Protein AF-A0A7I7M4F3-F1 (afdb_monomer_lite)

Secondary structure (DSSP, 8-state):
-PPPPHHHHHHHHHHHHHHHHHHHHHHHHHHHHHHTTSPPEESSSTTSHHHHHHHHHHHHHHHHHHHHHHHHHHHHHTTSS--SS----HHHHHHHHHHHHHHHHHHHHHHHHHTT--EE-HHHHHHHHHHHHHHHHHHHHHHHHHTT--

Sequence (150 aa):
MVARSPAMSGYIRNQATSAGLVNLVVNPAIDWLTSRHKPPQPVWGLDGLVVNFVITSLVLSTLVGAFAAWGLRREARAGRLSVPEAPQRGWLAGLALGTGAATVTVAAMWLLHSIGVTTLSLLSLMLFKAVYSGVLGFLVAHSVIARWVS

Structure (mmCIF, N/CA/C/O backbone):
data_AF-A0A7I7M4F3-F1
#
_entry.id   AF-A0A7I7M4F3-F1
#
loop_
_atom_site.group_PDB
_atom_site.id
_atom_site.type_symbol
_atom_site.label_atom_id
_atom_site.label_alt_id
_atom_site.label_comp_id
_atom_site.label_asym_id
_atom_site.label_entity_id
_atom_site.label_seq_id
_atom_site.pdbx_PDB_ins_code
_atom_site.Cartn_x
_atom_site.Cartn_y
_atom_site.Cartn_z
_atom_site.occupancy
_atom_site.B_iso_or_equiv
_atom_site.auth_seq_id
_atom_site.auth_comp_id
_atom_site.auth_asym_id
_atom_site.auth_atom_id
_atom_site.pdbx_PDB_model_num
ATOM 1 N N . MET A 1 1 ? -22.857 -14.316 13.471 1.00 49.09 1 MET A N 1
ATOM 2 C CA . MET A 1 1 ? -22.155 -13.060 13.130 1.00 49.09 1 MET A CA 1
ATOM 3 C C . MET A 1 1 ? -22.980 -11.912 13.675 1.00 49.09 1 MET A C 1
ATOM 5 O O . MET A 1 1 ? -24.119 -11.761 13.255 1.00 49.09 1 MET A O 1
ATOM 9 N N . VAL A 1 2 ? -22.464 -11.164 14.650 1.00 55.53 2 VAL A N 1
ATOM 10 C CA . VAL A 1 2 ? -23.136 -9.943 15.121 1.00 55.53 2 VAL A CA 1
ATOM 11 C C . VAL A 1 2 ? -22.969 -8.886 14.030 1.00 55.53 2 VAL A C 1
ATOM 13 O O . VAL A 1 2 ? -21.860 -8.670 13.544 1.00 55.53 2 VAL A O 1
ATOM 16 N N . ALA A 1 3 ? -24.065 -8.272 13.586 1.00 66.88 3 ALA A N 1
ATOM 17 C CA . ALA A 1 3 ? -24.006 -7.240 12.559 1.00 66.88 3 ALA A CA 1
ATOM 18 C C . ALA A 1 3 ? -23.186 -6.039 13.063 1.00 66.88 3 ALA A C 1
ATOM 20 O O . ALA A 1 3 ? -23.402 -5.546 14.171 1.00 66.88 3 ALA A O 1
ATOM 21 N N . ARG A 1 4 ? -22.237 -5.562 12.248 1.00 78.62 4 ARG A N 1
ATOM 22 C CA . ARG A 1 4 ? -21.437 -4.374 12.579 1.00 78.62 4 ARG A CA 1
ATOM 23 C C . ARG A 1 4 ? -22.334 -3.143 12.670 1.00 78.62 4 ARG A C 1
ATOM 25 O O . ARG A 1 4 ? -23.222 -2.957 11.840 1.00 78.62 4 ARG A O 1
ATOM 32 N N . SER A 1 5 ? -22.047 -2.257 13.624 1.00 84.81 5 SER A N 1
ATOM 33 C CA . SER A 1 5 ? -22.767 -0.987 13.719 1.00 84.81 5 SER A CA 1
ATOM 34 C C . SER A 1 5 ? -22.523 -0.109 12.475 1.00 84.81 5 SER A C 1
ATOM 36 O O . SER A 1 5 ? -21.448 -0.183 11.858 1.00 84.81 5 SER A O 1
ATOM 38 N N . PRO A 1 6 ? -23.475 0.769 12.101 1.00 87.12 6 PRO A N 1
ATOM 39 C CA . PRO A 1 6 ? -23.289 1.715 10.999 1.00 87.12 6 PRO A CA 1
ATOM 40 C C . PRO A 1 6 ? -22.061 2.616 11.191 1.00 87.12 6 PRO A C 1
ATOM 42 O O . PRO A 1 6 ? -21.321 2.867 10.240 1.00 87.12 6 PRO A O 1
ATOM 45 N N . ALA A 1 7 ? -21.798 3.035 12.436 1.00 89.00 7 ALA A N 1
ATOM 46 C CA . ALA A 1 7 ? -20.632 3.837 12.798 1.00 89.00 7 ALA A CA 1
ATOM 47 C C . ALA A 1 7 ? -19.311 3.102 12.514 1.00 89.00 7 ALA A C 1
ATOM 49 O O . ALA A 1 7 ? -18.404 3.680 11.915 1.00 89.00 7 ALA A O 1
ATOM 50 N N . MET A 1 8 ? -19.220 1.813 12.863 1.00 92.50 8 MET A N 1
ATOM 51 C CA . MET A 1 8 ? -18.031 1.000 12.590 1.00 92.50 8 MET A CA 1
ATOM 52 C C . MET A 1 8 ? -17.804 0.814 11.086 1.00 92.50 8 MET A C 1
ATOM 54 O O . MET A 1 8 ? -16.693 0.989 10.589 1.00 92.50 8 MET A O 1
ATOM 58 N N . SER A 1 9 ? -18.866 0.506 10.339 1.00 92.75 9 SER A N 1
ATOM 59 C CA . SER A 1 9 ? -18.779 0.330 8.884 1.00 92.75 9 SER A CA 1
ATOM 60 C C . SER A 1 9 ? -18.358 1.623 8.175 1.00 92.75 9 SER A C 1
ATOM 62 O O . SER A 1 9 ? -17.515 1.595 7.275 1.00 92.75 9 SER A O 1
ATOM 64 N N . GLY A 1 10 ? -18.888 2.770 8.617 1.00 94.06 10 GLY A N 1
ATOM 65 C C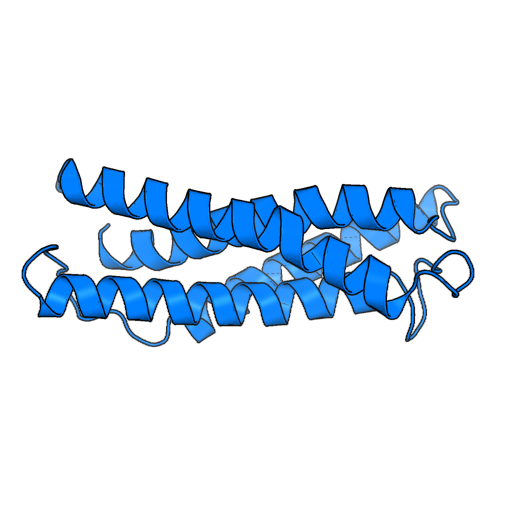A . GLY A 1 10 ? -18.473 4.090 8.141 1.00 94.06 10 GLY A CA 1
ATOM 66 C C . GLY A 1 10 ? -17.012 4.402 8.468 1.00 94.06 10 GLY A C 1
ATOM 67 O O . GLY A 1 10 ? -16.282 4.877 7.599 1.00 94.06 10 GLY A O 1
ATOM 68 N N . TYR A 1 11 ? -16.560 4.071 9.680 1.00 94.75 11 TYR A N 1
ATOM 69 C CA . TYR A 1 11 ? -15.169 4.253 10.089 1.00 94.75 11 TYR A CA 1
ATOM 70 C C . TYR A 1 11 ? -14.198 3.432 9.235 1.00 94.75 11 TYR A C 1
ATOM 72 O O . TYR A 1 11 ? -13.239 3.993 8.703 1.00 94.75 11 TYR A O 1
ATOM 80 N N . ILE A 1 12 ? -14.468 2.132 9.051 1.00 95.38 12 ILE A N 1
ATOM 81 C CA . ILE A 1 12 ? -13.643 1.244 8.216 1.00 95.38 12 ILE A CA 1
ATOM 82 C C . ILE A 1 12 ? -13.511 1.822 6.809 1.00 95.38 12 ILE A C 1
ATOM 84 O O . ILE A 1 12 ? -12.399 1.934 6.296 1.00 95.38 12 ILE A O 1
ATOM 88 N N . ARG A 1 13 ? -14.636 2.207 6.192 1.00 96.31 13 ARG A N 1
ATOM 89 C CA . ARG A 1 13 ? -14.642 2.772 4.839 1.00 96.31 13 ARG A CA 1
ATOM 90 C C . ARG A 1 13 ? -13.818 4.052 4.779 1.00 96.31 13 ARG A C 1
ATOM 92 O O . ARG A 1 13 ? -12.935 4.150 3.939 1.00 96.31 13 ARG A O 1
ATOM 99 N N . ASN A 1 14 ? -14.050 4.996 5.687 1.00 97.06 14 ASN A N 1
ATOM 100 C CA . ASN A 1 14 ? -13.347 6.277 5.668 1.00 97.06 14 ASN A CA 1
ATOM 101 C C . ASN A 1 14 ? -11.836 6.111 5.881 1.00 97.06 14 ASN A C 1
ATOM 103 O O . ASN A 1 14 ? -11.055 6.738 5.167 1.00 97.06 14 ASN A O 1
ATOM 107 N N . GLN A 1 15 ? -11.412 5.252 6.815 1.00 97.00 15 GLN A N 1
ATOM 108 C CA . GLN A 1 15 ? -9.991 4.984 7.055 1.00 97.00 15 GLN A CA 1
ATOM 109 C C . GLN A 1 15 ? -9.339 4.269 5.872 1.00 97.00 15 GLN A C 1
ATOM 111 O O . GLN A 1 15 ? -8.270 4.682 5.428 1.00 97.00 15 GLN A O 1
ATOM 116 N N . ALA A 1 16 ? -9.991 3.241 5.324 1.00 97.56 16 ALA A N 1
ATOM 117 C CA . ALA A 1 16 ? -9.472 2.509 4.175 1.00 97.56 16 ALA A CA 1
ATOM 118 C C . ALA A 1 16 ? -9.375 3.399 2.930 1.00 97.56 16 ALA A C 1
ATOM 120 O O . ALA A 1 16 ? -8.334 3.430 2.276 1.00 97.56 16 ALA A O 1
ATOM 121 N N . THR A 1 17 ? -10.414 4.184 2.632 1.00 98.31 17 THR A N 1
ATOM 122 C CA . THR A 1 17 ? -10.406 5.138 1.516 1.00 98.31 17 THR A CA 1
ATOM 123 C C . THR A 1 17 ? -9.330 6.201 1.705 1.00 98.31 17 THR A C 1
ATOM 125 O O . THR A 1 17 ? -8.573 6.454 0.774 1.00 98.31 17 THR A O 1
ATOM 128 N N . SER A 1 18 ? -9.195 6.774 2.904 1.00 98.00 18 SER A N 1
ATOM 129 C CA . SER A 1 18 ? -8.140 7.758 3.190 1.00 98.00 18 SER A CA 1
ATOM 130 C C . SER A 1 18 ? -6.746 7.158 3.002 1.00 98.00 18 SER A C 1
ATOM 132 O O . SER A 1 18 ? -5.909 7.753 2.328 1.00 98.00 18 SER A O 1
ATOM 134 N N . ALA A 1 19 ? -6.504 5.956 3.535 1.00 98.06 19 ALA A N 1
ATOM 135 C CA . ALA A 1 19 ? -5.232 5.257 3.377 1.00 98.06 19 ALA A CA 1
ATOM 136 C C . ALA A 1 19 ? -4.914 4.970 1.903 1.00 98.06 19 ALA A C 1
ATOM 138 O O . ALA A 1 19 ? -3.773 5.163 1.477 1.00 98.06 19 ALA A O 1
ATOM 139 N N . GLY A 1 20 ? -5.912 4.553 1.122 1.00 98.25 20 GLY A N 1
ATOM 140 C CA . GLY A 1 20 ? -5.761 4.336 -0.313 1.00 98.25 20 GLY A CA 1
ATOM 141 C C . GLY A 1 20 ? -5.449 5.627 -1.068 1.00 98.25 20 GLY A C 1
ATOM 142 O O . GLY A 1 20 ? -4.459 5.684 -1.787 1.00 98.25 20 GLY A O 1
ATOM 143 N N . LEU A 1 21 ? -6.221 6.695 -0.860 1.00 98.44 21 LEU A N 1
ATOM 144 C CA . LEU A 1 21 ? -6.015 7.977 -1.547 1.00 98.44 21 LEU A CA 1
ATOM 145 C C . LEU A 1 21 ? -4.655 8.604 -1.228 1.00 98.44 21 LEU A C 1
ATOM 147 O O . LEU A 1 21 ? -3.958 9.056 -2.134 1.00 98.44 21 LEU A O 1
ATOM 151 N N . VAL A 1 22 ? -4.243 8.586 0.043 1.00 98.12 22 VAL A N 1
ATOM 152 C CA . VAL A 1 22 ? -2.918 9.081 0.441 1.00 98.12 22 VAL A CA 1
ATOM 153 C C . VAL A 1 22 ? -1.828 8.291 -0.276 1.00 98.12 22 VAL A C 1
ATOM 155 O O . VAL A 1 22 ? -0.930 8.882 -0.867 1.00 98.12 22 VAL A O 1
ATOM 158 N N . ASN A 1 23 ? -1.912 6.959 -0.287 1.00 97.94 23 ASN A N 1
ATOM 159 C CA . ASN A 1 23 ? -0.885 6.142 -0.925 1.00 97.94 23 ASN A CA 1
ATOM 160 C C . ASN A 1 23 ? -0.887 6.239 -2.449 1.00 97.94 23 ASN A C 1
ATOM 162 O O . ASN A 1 23 ? 0.193 6.144 -3.038 1.00 97.94 23 ASN A O 1
ATOM 166 N N . LEU A 1 24 ? -2.052 6.461 -3.060 1.00 98.00 24 LEU A N 1
ATOM 167 C CA . LEU A 1 24 ? -2.210 6.696 -4.492 1.00 98.00 24 LEU A CA 1
ATOM 168 C C . LEU A 1 24 ? -1.453 7.946 -4.943 1.00 98.00 24 LEU A C 1
ATOM 170 O O . LEU A 1 24 ? -0.938 7.960 -6.051 1.00 98.00 24 LEU A O 1
ATOM 174 N N . VAL A 1 25 ? -1.342 8.968 -4.090 1.00 97.88 25 VAL A N 1
ATOM 175 C CA . VAL A 1 25 ? -0.641 10.224 -4.408 1.00 97.88 25 VAL A CA 1
ATOM 176 C C . VAL A 1 25 ? 0.813 10.205 -3.937 1.00 97.88 25 VAL A C 1
ATOM 178 O O . VAL A 1 25 ? 1.721 10.568 -4.682 1.00 97.88 25 VAL A O 1
ATOM 181 N N . VAL A 1 26 ? 1.062 9.773 -2.700 1.00 97.12 26 VAL A N 1
ATOM 182 C CA . VAL A 1 26 ? 2.385 9.891 -2.071 1.00 97.12 26 VAL A CA 1
ATOM 183 C C . VAL A 1 26 ? 3.416 8.977 -2.734 1.00 97.12 26 VAL A C 1
ATOM 185 O O . VAL A 1 26 ? 4.534 9.413 -2.988 1.00 97.12 26 VAL A O 1
ATOM 188 N N . ASN A 1 27 ? 3.062 7.733 -3.070 1.00 97.06 27 ASN A N 1
ATOM 189 C CA . ASN A 1 27 ? 4.018 6.797 -3.675 1.00 97.06 27 ASN A CA 1
ATOM 190 C C . ASN A 1 27 ? 4.519 7.233 -5.062 1.00 97.06 27 ASN A C 1
ATOM 192 O O . ASN A 1 27 ? 5.735 7.248 -5.254 1.00 97.06 27 ASN A O 1
ATOM 196 N N . PRO A 1 28 ? 3.662 7.623 -6.027 1.00 96.06 28 PRO A N 1
ATOM 197 C CA . PRO A 1 28 ? 4.163 8.141 -7.298 1.00 96.06 28 PRO A CA 1
ATOM 198 C C . PRO A 1 28 ? 4.878 9.488 -7.142 1.00 96.06 28 PRO A C 1
ATOM 200 O O . PRO A 1 28 ? 5.815 9.754 -7.890 1.00 96.06 28 PRO A O 1
ATOM 203 N N . ALA A 1 29 ? 4.504 10.326 -6.166 1.00 97.25 29 ALA A N 1
ATOM 204 C CA . ALA A 1 29 ? 5.246 11.554 -5.879 1.00 97.25 29 ALA A CA 1
ATOM 205 C C . ALA A 1 29 ? 6.683 11.258 -5.412 1.00 97.25 29 ALA A C 1
ATOM 207 O O . ALA A 1 29 ? 7.618 11.928 -5.850 1.00 97.25 29 ALA A O 1
ATOM 208 N N . ILE A 1 30 ? 6.879 10.230 -4.578 1.00 95.56 30 ILE A N 1
ATOM 209 C CA . ILE A 1 30 ? 8.215 9.757 -4.185 1.00 95.56 30 ILE A CA 1
ATOM 210 C C . ILE A 1 30 ? 8.995 9.269 -5.413 1.00 95.56 30 ILE A C 1
ATOM 212 O O . ILE A 1 30 ? 10.158 9.641 -5.575 1.00 95.56 30 ILE A O 1
ATOM 216 N N . ASP A 1 31 ? 8.373 8.499 -6.308 1.00 95.38 31 ASP A N 1
ATOM 217 C CA . ASP A 1 31 ? 9.036 8.033 -7.536 1.00 95.38 31 ASP A CA 1
ATOM 218 C C . ASP A 1 31 ? 9.443 9.197 -8.442 1.00 95.38 31 ASP A C 1
ATOM 220 O O . ASP A 1 31 ? 10.572 9.234 -8.929 1.00 95.38 31 ASP A O 1
ATOM 224 N N . TRP A 1 32 ? 8.580 10.201 -8.602 1.00 96.88 32 TRP A N 1
ATOM 225 C CA . TRP A 1 32 ? 8.924 11.418 -9.332 1.00 96.88 32 TRP A CA 1
ATOM 226 C C . TRP A 1 32 ? 10.127 12.134 -8.709 1.00 96.88 32 TRP A C 1
ATOM 228 O O . TRP A 1 32 ? 11.098 12.450 -9.395 1.00 96.88 32 TRP A O 1
ATOM 238 N N . LEU A 1 33 ? 10.101 12.369 -7.395 1.00 96.81 33 LEU A N 1
ATOM 239 C CA . LEU A 1 33 ? 11.176 13.077 -6.695 1.00 96.81 33 LEU A CA 1
ATOM 240 C C . LEU A 1 33 ? 12.515 12.334 -6.765 1.00 96.81 33 LEU A C 1
ATOM 242 O O . LEU A 1 33 ? 13.560 12.973 -6.874 1.00 96.81 33 LEU A O 1
ATOM 246 N N . THR A 1 34 ? 12.488 11.003 -6.727 1.00 92.94 34 THR A N 1
ATOM 247 C CA . THR A 1 34 ? 13.696 10.165 -6.671 1.00 92.94 34 THR A CA 1
ATOM 248 C C . THR A 1 34 ? 14.216 9.734 -8.041 1.00 92.94 34 THR A C 1
ATOM 250 O O . THR A 1 34 ? 15.395 9.391 -8.156 1.00 92.94 34 THR A O 1
ATOM 253 N N . SER A 1 35 ? 13.369 9.749 -9.078 1.00 93.50 35 SER A N 1
ATOM 254 C CA . SER A 1 35 ? 13.675 9.111 -10.367 1.00 93.50 35 SER A CA 1
ATOM 255 C C . SER A 1 35 ? 13.455 9.993 -11.600 1.00 93.50 35 SER A C 1
ATOM 257 O O . SER A 1 35 ? 13.794 9.560 -12.696 1.00 93.50 35 SER A O 1
ATOM 259 N N . ARG A 1 36 ? 12.992 11.249 -11.470 1.00 94.69 36 ARG A N 1
ATOM 260 C CA . ARG A 1 36 ? 12.764 12.160 -12.623 1.00 94.69 36 ARG A CA 1
ATOM 261 C C . ARG A 1 36 ? 13.973 12.457 -13.513 1.00 94.69 36 ARG A C 1
ATOM 263 O O . ARG A 1 36 ? 13.787 12.904 -14.636 1.00 94.69 36 ARG A O 1
ATOM 270 N N . HIS A 1 37 ? 15.191 12.224 -13.030 1.00 94.31 37 HIS A N 1
ATOM 271 C CA . HIS A 1 37 ? 16.421 12.408 -13.814 1.00 94.31 37 HIS A CA 1
ATOM 272 C C . HIS A 1 37 ? 17.111 11.078 -14.157 1.00 94.31 37 HIS A C 1
ATOM 274 O O . HIS A 1 37 ? 18.262 11.079 -14.585 1.00 94.31 37 HIS A O 1
ATOM 280 N N . LYS A 1 38 ? 16.448 9.942 -13.910 1.00 92.50 38 LYS A N 1
ATOM 281 C CA . LYS A 1 38 ? 16.990 8.605 -14.167 1.00 92.50 38 LYS A CA 1
ATOM 282 C C . LYS A 1 38 ? 16.479 8.067 -15.510 1.00 92.50 38 LYS A C 1
ATOM 284 O O . LYS A 1 38 ? 15.383 8.440 -15.935 1.00 92.50 38 LYS A O 1
ATOM 289 N N . PRO A 1 39 ? 17.247 7.189 -16.182 1.00 93.56 39 PRO A N 1
ATOM 290 C CA . PRO A 1 39 ? 16.750 6.463 -17.347 1.00 93.56 39 PRO A CA 1
ATOM 291 C C . PRO A 1 39 ? 15.565 5.547 -16.972 1.00 93.56 39 PRO A C 1
ATOM 293 O O . PRO A 1 39 ? 15.323 5.317 -15.782 1.00 93.56 39 PRO A O 1
ATOM 296 N N . PRO A 1 40 ? 14.834 5.005 -17.968 1.00 94.69 40 PRO A N 1
ATOM 297 C CA . PRO A 1 40 ? 13.788 4.011 -17.741 1.00 94.69 40 PRO A CA 1
ATOM 298 C C . PRO A 1 40 ? 14.243 2.891 -16.800 1.00 94.69 40 PRO A C 1
ATOM 300 O O . PRO A 1 40 ? 15.347 2.359 -16.932 1.00 94.69 40 PRO A O 1
ATOM 303 N N . GLN A 1 41 ? 13.387 2.543 -15.842 1.00 94.06 41 GLN A N 1
ATOM 304 C CA . GLN A 1 41 ? 13.748 1.629 -14.766 1.00 94.06 41 GLN A CA 1
ATOM 305 C C . GLN A 1 41 ? 13.686 0.181 -15.269 1.00 94.06 41 GLN A C 1
ATOM 307 O O . GLN A 1 41 ? 12.652 -0.211 -15.821 1.00 94.06 41 GLN A O 1
ATOM 312 N N . PRO A 1 42 ? 14.743 -0.630 -15.092 1.00 96.12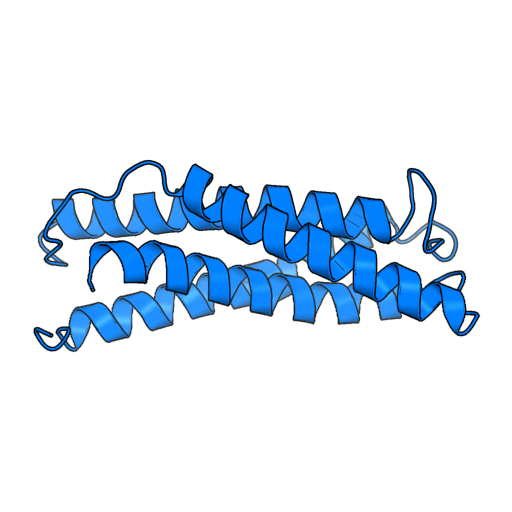 42 PRO A N 1
ATOM 313 C CA . PRO A 1 42 ? 14.713 -2.029 -15.492 1.00 96.12 42 PRO A CA 1
ATOM 314 C C . PRO A 1 42 ? 13.770 -2.838 -14.601 1.00 96.12 42 PRO A C 1
ATOM 316 O O . PRO A 1 42 ? 13.570 -2.514 -13.432 1.00 96.12 42 PRO A O 1
ATOM 319 N N . VAL A 1 43 ? 13.195 -3.917 -15.135 1.00 94.25 43 VAL A N 1
ATOM 320 C CA . VAL A 1 43 ? 12.343 -4.825 -14.345 1.00 94.25 43 VAL A CA 1
ATOM 321 C C . VAL A 1 43 ? 13.132 -5.430 -13.182 1.00 94.25 43 VAL A C 1
ATOM 323 O O . VAL A 1 43 ? 12.679 -5.396 -12.036 1.00 94.25 43 VAL A O 1
ATOM 326 N N . TRP A 1 44 ? 14.339 -5.914 -13.476 1.00 95.00 44 TRP A N 1
ATOM 327 C CA . TRP A 1 44 ? 15.258 -6.541 -12.526 1.00 95.00 44 TRP A CA 1
ATOM 328 C C . TRP A 1 44 ? 16.462 -5.643 -12.218 1.00 95.00 44 TRP A C 1
ATOM 330 O O . TRP A 1 44 ? 16.769 -4.720 -12.967 1.00 95.00 44 TRP A O 1
ATOM 340 N N . GLY A 1 45 ? 17.165 -5.942 -11.125 1.00 91.88 45 GLY A N 1
ATOM 341 C CA . GLY A 1 45 ? 18.309 -5.168 -10.633 1.00 91.88 45 GLY A CA 1
ATOM 342 C C . GLY A 1 45 ? 18.016 -4.480 -9.300 1.00 91.88 45 GLY A C 1
ATOM 343 O O . GLY A 1 45 ? 16.864 -4.391 -8.878 1.00 91.88 45 GLY A O 1
ATOM 344 N N . LEU A 1 46 ? 19.067 -4.006 -8.624 1.00 88.25 46 LEU A N 1
ATOM 345 C CA . LEU A 1 46 ? 18.948 -3.357 -7.310 1.00 88.25 46 LEU A CA 1
ATOM 346 C C . LEU A 1 46 ? 18.135 -2.059 -7.378 1.00 88.25 46 LEU A C 1
ATOM 348 O O . LEU A 1 46 ? 17.319 -1.800 -6.501 1.00 88.25 46 LEU A O 1
ATOM 352 N N . ASP A 1 47 ? 18.288 -1.312 -8.469 1.00 87.25 47 ASP A N 1
ATOM 353 C CA . ASP A 1 47 ? 17.479 -0.135 -8.781 1.00 87.25 47 ASP A CA 1
ATOM 354 C C . ASP A 1 47 ? 16.250 -0.481 -9.641 1.00 87.25 47 ASP A C 1
ATOM 356 O O . ASP A 1 47 ? 15.697 0.391 -10.304 1.00 87.25 47 ASP A O 1
ATOM 360 N N . GLY A 1 48 ? 15.834 -1.751 -9.691 1.00 92.88 48 GLY A N 1
ATOM 361 C CA . GLY A 1 48 ? 14.775 -2.237 -10.575 1.00 92.88 48 GLY A CA 1
ATOM 362 C C . GLY A 1 48 ? 13.357 -2.136 -10.004 1.00 92.88 48 GLY A C 1
ATOM 363 O O . GLY A 1 48 ? 13.144 -1.912 -8.808 1.00 92.88 48 GLY A O 1
ATOM 364 N N . LEU A 1 49 ? 12.365 -2.360 -10.871 1.00 93.81 49 LEU A N 1
ATOM 365 C CA . LEU A 1 49 ? 10.939 -2.346 -10.528 1.00 93.81 49 LEU A CA 1
ATOM 366 C C . LEU A 1 49 ? 10.609 -3.337 -9.412 1.00 93.81 49 LEU A C 1
ATOM 368 O O . LEU A 1 49 ? 9.874 -2.997 -8.488 1.00 93.81 49 LEU A O 1
ATOM 372 N N . VAL A 1 50 ? 11.174 -4.546 -9.465 1.00 96.50 50 VAL A N 1
ATOM 373 C CA . VAL A 1 50 ? 10.920 -5.582 -8.453 1.00 96.50 50 VAL A CA 1
ATOM 374 C C . VAL A 1 50 ? 11.287 -5.086 -7.058 1.00 96.50 50 VAL A C 1
ATOM 376 O O . VAL A 1 50 ? 10.453 -5.135 -6.157 1.00 96.50 50 VAL A O 1
ATOM 379 N N . VAL A 1 51 ? 12.494 -4.545 -6.882 1.00 96.12 51 VAL A N 1
ATOM 380 C CA . VAL A 1 51 ? 12.942 -4.017 -5.586 1.00 96.12 51 VAL A CA 1
ATOM 381 C C . VAL A 1 51 ? 12.067 -2.839 -5.156 1.00 96.12 51 VAL A C 1
ATOM 383 O O . VAL A 1 51 ? 11.595 -2.812 -4.018 1.00 96.12 51 VAL A O 1
ATOM 386 N N . ASN A 1 52 ? 11.767 -1.916 -6.076 1.00 95.38 52 ASN A N 1
ATOM 387 C CA . ASN A 1 52 ? 10.916 -0.755 -5.810 1.00 95.38 52 ASN A CA 1
ATOM 388 C C . ASN A 1 52 ? 9.534 -1.158 -5.260 1.00 95.38 52 ASN A C 1
ATOM 390 O O . ASN A 1 52 ? 9.083 -0.648 -4.229 1.00 95.38 52 ASN A O 1
ATOM 394 N N . PHE A 1 53 ? 8.863 -2.105 -5.919 1.00 96.81 53 PHE A N 1
ATOM 395 C CA . PHE A 1 53 ? 7.539 -2.563 -5.510 1.00 96.81 53 PHE A CA 1
ATOM 396 C C . PHE A 1 53 ? 7.573 -3.464 -4.276 1.00 96.81 53 PHE A C 1
ATOM 398 O O . PHE A 1 53 ? 6.673 -3.358 -3.444 1.00 96.81 53 PHE A O 1
ATOM 405 N N . VAL A 1 54 ? 8.591 -4.312 -4.101 1.00 97.94 54 VAL A N 1
ATOM 406 C CA . VAL A 1 54 ? 8.743 -5.130 -2.885 1.00 97.94 54 VAL A CA 1
ATOM 407 C C . VAL A 1 54 ? 8.912 -4.231 -1.664 1.00 97.94 54 VAL A C 1
ATOM 409 O O . VAL A 1 54 ? 8.145 -4.357 -0.709 1.00 97.94 54 VAL A O 1
ATOM 412 N N . ILE A 1 55 ? 9.841 -3.271 -1.713 1.00 96.88 55 ILE A N 1
ATOM 413 C CA . ILE A 1 55 ? 10.056 -2.320 -0.612 1.00 96.88 55 ILE A CA 1
ATOM 414 C C . ILE A 1 55 ? 8.775 -1.536 -0.342 1.00 96.88 55 ILE A C 1
ATOM 416 O O . ILE A 1 55 ? 8.342 -1.452 0.807 1.00 96.88 55 ILE A O 1
ATOM 420 N N . THR A 1 56 ? 8.131 -1.026 -1.395 1.00 97.00 56 THR A N 1
ATOM 421 C CA . THR A 1 56 ? 6.854 -0.314 -1.269 1.00 97.00 56 THR A CA 1
ATOM 422 C C . THR A 1 56 ? 5.820 -1.184 -0.563 1.00 97.00 56 THR A C 1
ATOM 424 O O . THR A 1 56 ? 5.237 -0.747 0.418 1.00 97.00 56 THR A O 1
ATOM 427 N N . SER A 1 57 ? 5.639 -2.435 -0.988 1.00 98.31 57 SER A N 1
ATOM 428 C CA . SER A 1 57 ? 4.654 -3.358 -0.413 1.00 98.31 57 SER A CA 1
ATOM 429 C C . SER A 1 57 ? 4.888 -3.605 1.071 1.00 98.31 57 SER A C 1
ATOM 431 O O . SER A 1 57 ? 3.943 -3.556 1.857 1.00 98.31 57 SER A O 1
ATOM 433 N N . LEU A 1 58 ? 6.141 -3.834 1.465 1.00 98.44 58 LEU A N 1
ATOM 434 C CA . LEU A 1 58 ? 6.503 -4.102 2.853 1.00 98.44 58 LEU A CA 1
ATOM 435 C C . LEU A 1 58 ? 6.339 -2.851 3.721 1.00 98.44 58 LEU A C 1
ATOM 437 O O . LEU A 1 58 ? 5.650 -2.895 4.742 1.00 98.44 58 LEU A O 1
ATOM 441 N N . VAL A 1 59 ? 6.932 -1.730 3.308 1.00 98.12 59 VAL A N 1
ATOM 442 C CA . VAL A 1 59 ? 6.949 -0.486 4.090 1.00 98.12 59 VAL A CA 1
ATOM 443 C C . VAL A 1 59 ? 5.550 0.112 4.186 1.00 98.12 59 VAL A C 1
ATOM 445 O O . VAL A 1 59 ? 5.069 0.356 5.294 1.00 98.12 59 VAL A O 1
ATOM 448 N N . LEU A 1 60 ? 4.867 0.289 3.050 1.00 97.69 60 LEU A N 1
ATOM 449 C CA . LEU A 1 60 ? 3.511 0.835 2.997 1.00 97.69 60 LEU A CA 1
ATOM 450 C C . LEU A 1 60 ? 2.576 0.014 3.871 1.00 97.69 60 LEU A C 1
ATOM 452 O O . LEU A 1 60 ? 1.914 0.570 4.743 1.00 97.69 60 LEU A O 1
ATOM 456 N N . SER A 1 61 ? 2.533 -1.304 3.672 1.00 98.25 61 SER A N 1
ATOM 457 C CA . SER A 1 61 ? 1.558 -2.142 4.372 1.00 98.25 61 SER A CA 1
ATOM 458 C C . SER A 1 61 ? 1.832 -2.176 5.871 1.00 98.25 61 SER A C 1
ATOM 460 O O . SER A 1 61 ? 0.901 -2.085 6.670 1.00 98.25 61 SER A O 1
ATOM 462 N N . THR A 1 62 ? 3.104 -2.221 6.276 1.00 98.19 62 THR A N 1
ATOM 463 C CA . THR A 1 62 ? 3.489 -2.165 7.693 1.00 98.19 62 THR A CA 1
ATOM 464 C C . THR A 1 62 ? 3.044 -0.852 8.339 1.00 98.19 62 THR A C 1
ATOM 466 O O . THR A 1 62 ? 2.411 -0.876 9.398 1.00 98.19 62 THR A O 1
ATOM 469 N N . LEU A 1 63 ? 3.315 0.291 7.696 1.00 98.19 63 LEU A N 1
ATOM 470 C CA . LEU A 1 63 ? 2.928 1.611 8.204 1.00 98.19 63 LEU A CA 1
ATOM 471 C C . LEU A 1 63 ? 1.410 1.786 8.240 1.00 98.19 63 LEU A C 1
ATOM 473 O O . LEU A 1 63 ? 0.861 2.184 9.267 1.00 98.19 63 LEU A O 1
ATOM 477 N N . VAL A 1 64 ? 0.716 1.438 7.155 1.00 98.31 64 VAL A N 1
ATOM 478 C CA . VAL A 1 64 ? -0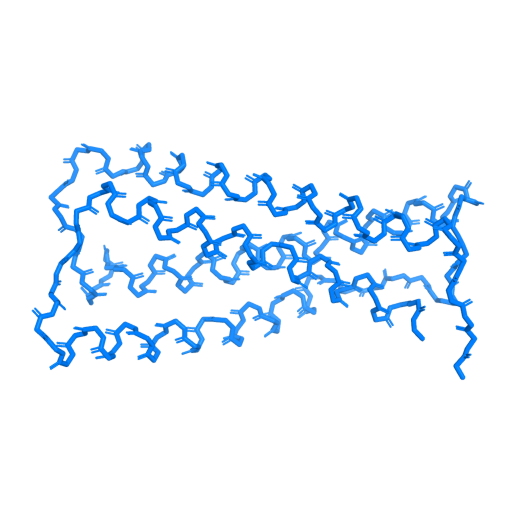.749 1.506 7.083 1.00 98.31 64 VAL A CA 1
ATOM 479 C C . VAL A 1 64 ? -1.375 0.624 8.161 1.00 98.31 64 VAL A C 1
ATOM 481 O O . VAL A 1 64 ? -2.256 1.083 8.884 1.00 98.31 64 VAL A O 1
ATOM 484 N N . GLY A 1 65 ? -0.889 -0.605 8.347 1.00 97.88 65 GLY A N 1
ATOM 485 C CA . GLY A 1 65 ? -1.369 -1.491 9.405 1.00 97.88 65 GLY A CA 1
ATOM 486 C C . GLY A 1 65 ? -1.111 -0.940 10.811 1.00 97.88 65 GLY A C 1
ATOM 487 O O . GLY A 1 65 ? -1.982 -1.020 11.684 1.00 97.88 65 GLY A O 1
ATOM 488 N N . ALA A 1 66 ? 0.056 -0.331 11.043 1.00 97.62 66 ALA A N 1
ATOM 489 C CA . ALA A 1 66 ? 0.383 0.320 12.310 1.00 97.62 66 ALA A CA 1
ATOM 490 C C . ALA A 1 66 ? -0.577 1.479 12.618 1.00 97.62 66 ALA A C 1
ATOM 492 O O . ALA A 1 66 ? -1.155 1.529 13.710 1.00 97.62 66 ALA A O 1
ATOM 493 N N . PHE A 1 67 ? -0.779 2.378 11.650 1.00 97.50 67 PHE A N 1
ATOM 494 C CA . PHE A 1 67 ? -1.651 3.541 11.797 1.00 97.50 67 PHE A CA 1
ATOM 495 C C . PHE A 1 67 ? -3.122 3.157 11.905 1.00 97.50 67 PHE A C 1
ATOM 497 O O . PHE A 1 67 ? -3.820 3.722 12.741 1.00 97.50 67 PHE A O 1
ATOM 504 N N . ALA A 1 68 ? -3.582 2.159 11.152 1.00 96.81 68 ALA A N 1
ATOM 505 C CA . ALA A 1 68 ? -4.951 1.664 11.229 1.00 96.81 68 ALA A CA 1
ATOM 506 C C . ALA A 1 68 ? -5.274 1.103 12.627 1.00 96.81 68 ALA A C 1
ATOM 508 O O . ALA A 1 68 ? -6.268 1.491 13.244 1.00 96.81 68 ALA A O 1
ATOM 509 N N . ALA A 1 69 ? -4.399 0.258 13.186 1.00 96.00 69 ALA A N 1
ATOM 510 C CA . ALA A 1 69 ? -4.577 -0.258 14.547 1.00 96.00 69 ALA A CA 1
ATOM 511 C C . ALA A 1 69 ? -4.437 0.836 15.619 1.00 96.00 69 ALA A C 1
ATOM 513 O O . ALA A 1 69 ? -5.147 0.824 16.627 1.00 96.00 69 ALA A O 1
ATOM 514 N N . TRP A 1 70 ? -3.528 1.797 15.429 1.00 96.19 70 TRP A N 1
ATOM 515 C CA . TRP A 1 70 ? -3.407 2.946 16.327 1.00 96.19 70 TRP A CA 1
ATOM 516 C C . TRP A 1 70 ? -4.655 3.836 16.305 1.00 96.19 70 TRP A C 1
ATOM 518 O O . TRP A 1 70 ? -5.156 4.184 17.375 1.00 96.19 70 TRP A O 1
ATOM 528 N N . GLY A 1 71 ? -5.179 4.144 15.118 1.00 95.19 71 GLY A N 1
ATOM 529 C CA . GLY A 1 71 ? -6.399 4.921 14.924 1.00 95.19 71 GLY A CA 1
ATOM 530 C C . GLY A 1 71 ? -7.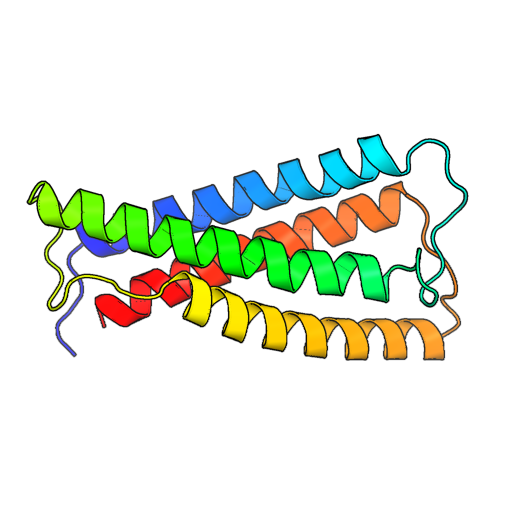589 4.252 15.598 1.00 95.19 71 GLY A C 1
ATOM 531 O O . GLY A 1 71 ? -8.243 4.877 16.429 1.00 95.19 71 GLY A O 1
ATOM 532 N N . LEU A 1 72 ? -7.796 2.955 15.351 1.00 95.00 72 LEU A N 1
ATOM 533 C CA . LEU A 1 72 ? -8.889 2.204 15.968 1.00 95.00 72 LEU A CA 1
ATOM 534 C C . LEU A 1 72 ? -8.775 2.190 17.503 1.00 95.00 72 LEU A C 1
ATOM 536 O O . LEU A 1 72 ? -9.752 2.462 18.196 1.00 95.00 72 LEU A O 1
ATOM 540 N N . ARG A 1 73 ? -7.570 1.977 18.056 1.00 94.56 73 ARG A N 1
ATOM 541 C CA . ARG A 1 73 ? -7.320 2.092 19.509 1.00 94.56 73 ARG A CA 1
ATOM 542 C C . ARG A 1 73 ? -7.627 3.476 20.068 1.00 94.56 73 ARG A C 1
ATOM 544 O O . ARG A 1 73 ? -8.026 3.590 21.225 1.00 94.56 73 ARG A O 1
ATOM 551 N N . ARG A 1 74 ? -7.331 4.537 19.318 1.00 94.75 74 ARG A N 1
ATOM 552 C CA . ARG A 1 74 ? -7.584 5.918 19.746 1.00 94.75 74 ARG A CA 1
ATOM 553 C C . ARG A 1 74 ? -9.085 6.194 19.804 1.00 94.75 74 ARG A C 1
ATOM 555 O O . ARG A 1 74 ? -9.547 6.744 20.796 1.00 94.75 74 ARG A O 1
ATOM 562 N N . GLU A 1 75 ? -9.826 5.776 18.784 1.00 94.38 75 GLU A N 1
ATOM 563 C CA . GLU A 1 75 ? -11.286 5.917 18.728 1.00 94.38 75 GLU A CA 1
ATOM 564 C C . GLU A 1 75 ? -11.994 5.093 19.810 1.00 94.38 75 GLU A C 1
ATOM 566 O O . GLU A 1 75 ? -12.926 5.583 20.448 1.00 94.38 75 GLU A O 1
ATOM 571 N N . ALA A 1 76 ? -11.499 3.882 20.075 1.00 93.25 76 ALA A N 1
ATOM 572 C CA . ALA A 1 76 ? -11.989 3.024 21.148 1.00 93.25 76 ALA A CA 1
ATOM 573 C C . ALA A 1 76 ? -11.778 3.646 22.534 1.00 93.25 76 ALA A C 1
ATOM 575 O O . ALA A 1 76 ? -12.709 3.737 23.329 1.00 93.25 76 ALA A O 1
ATOM 576 N N . ARG A 1 77 ? -10.567 4.153 22.809 1.00 93.06 77 ARG A N 1
ATOM 577 C CA . ARG A 1 77 ? -10.256 4.845 24.074 1.00 93.06 77 ARG A CA 1
ATOM 578 C C . ARG A 1 77 ? -11.071 6.119 24.276 1.00 93.06 77 ARG A C 1
ATOM 580 O O . ARG A 1 77 ? -11.302 6.510 25.411 1.00 93.06 77 ARG A O 1
ATOM 587 N N . ALA A 1 78 ? -11.499 6.758 23.191 1.00 93.56 78 ALA A N 1
ATOM 588 C CA . ALA A 1 78 ? -12.372 7.922 23.242 1.00 93.56 78 ALA A CA 1
ATOM 589 C C . ALA A 1 78 ? -13.867 7.569 23.370 1.00 93.56 78 ALA A C 1
ATOM 591 O O . ALA A 1 78 ? -14.696 8.473 23.327 1.00 93.56 78 ALA A O 1
ATOM 592 N N . GLY A 1 79 ? -14.225 6.281 23.461 1.00 91.19 79 GLY A N 1
ATOM 593 C CA . GLY A 1 79 ? -15.612 5.821 23.568 1.00 91.19 79 GLY A CA 1
ATOM 594 C C . GLY A 1 79 ? -16.444 5.992 22.292 1.00 91.19 79 GLY A C 1
ATOM 595 O O . GLY A 1 79 ? -17.655 5.800 22.328 1.00 91.19 79 GLY A O 1
ATOM 596 N N . ARG A 1 80 ? -15.822 6.348 21.157 1.00 91.31 80 ARG A N 1
ATOM 597 C CA . ARG A 1 80 ? -16.529 6.585 19.883 1.00 91.31 80 ARG A CA 1
ATOM 598 C C . ARG A 1 80 ? -16.807 5.304 19.105 1.00 91.31 80 ARG A C 1
ATOM 600 O O . ARG A 1 80 ? -17.734 5.267 18.301 1.00 91.31 80 ARG A O 1
ATOM 607 N N . LEU A 1 81 ? -16.009 4.263 19.335 1.00 91.56 81 LEU A N 1
ATOM 608 C CA . LEU A 1 81 ? -16.170 2.945 18.729 1.00 91.56 81 LEU A CA 1
ATOM 609 C C . LEU A 1 81 ? -16.078 1.861 19.802 1.00 91.56 81 LEU A C 1
ATOM 611 O O . LEU A 1 81 ? -15.234 1.932 20.690 1.00 91.56 81 LEU A O 1
ATOM 615 N N . SER A 1 82 ? -16.915 0.833 19.678 1.00 89.44 82 SER A N 1
ATOM 616 C CA . SER A 1 82 ? -16.820 -0.378 20.491 1.00 89.44 82 SER A CA 1
ATOM 617 C C . SER A 1 82 ? -16.012 -1.433 19.738 1.00 89.44 82 SER A C 1
ATOM 619 O O . SER A 1 82 ? -16.300 -1.731 18.577 1.00 89.44 82 SER A O 1
ATOM 621 N N . VAL A 1 83 ? -14.984 -1.962 20.395 1.00 89.19 83 VAL A N 1
ATOM 622 C CA . VAL A 1 83 ? -14.128 -3.053 19.914 1.00 89.19 83 VAL A CA 1
ATOM 623 C C . VAL A 1 83 ? -14.025 -4.096 21.027 1.00 89.19 83 VAL A C 1
ATOM 625 O O . VAL A 1 83 ? -13.798 -3.694 22.169 1.00 89.19 83 VAL A O 1
ATOM 628 N N . PRO A 1 84 ? -14.169 -5.401 20.726 1.00 85.12 84 PRO A N 1
ATOM 629 C CA . PRO A 1 84 ? -14.067 -6.466 21.728 1.00 85.12 84 PRO A CA 1
ATOM 630 C C . PRO A 1 84 ? -12.709 -6.489 22.434 1.00 85.12 84 PRO A C 1
ATOM 632 O O . PRO A 1 84 ? -12.631 -6.708 23.638 1.00 85.12 84 PRO A O 1
ATOM 635 N N . GLU A 1 85 ? -11.641 -6.221 21.682 1.00 84.56 85 GLU A N 1
ATOM 636 C CA . GLU A 1 85 ? -10.270 -6.220 22.178 1.00 84.56 85 GLU A CA 1
ATOM 637 C C . GLU A 1 85 ? -9.510 -4.998 21.672 1.00 84.56 85 GLU A C 1
ATOM 639 O O . GLU A 1 85 ? -9.752 -4.495 20.572 1.00 84.56 85 GLU A O 1
ATOM 644 N N . ALA A 1 86 ? -8.549 -4.524 22.467 1.00 79.88 86 ALA A N 1
ATOM 645 C CA . ALA A 1 86 ? -7.684 -3.426 22.066 1.00 79.88 86 ALA A CA 1
ATOM 646 C C . ALA A 1 86 ? -6.802 -3.857 20.878 1.00 79.88 86 ALA A C 1
ATOM 648 O O . ALA A 1 86 ? -5.999 -4.775 21.034 1.00 79.88 86 ALA A O 1
ATOM 649 N N . PRO A 1 87 ? -6.854 -3.174 19.719 1.00 85.06 87 PRO A N 1
ATOM 650 C CA . PRO A 1 87 ? -6.066 -3.575 18.557 1.00 85.06 87 PRO A CA 1
ATOM 651 C C . PRO A 1 87 ? -4.560 -3.578 18.836 1.00 85.06 87 PRO A C 1
ATOM 653 O O . PRO A 1 87 ? -3.959 -2.547 19.153 1.00 85.06 87 PRO A O 1
ATOM 656 N N . GLN A 1 88 ? -3.909 -4.728 18.682 1.00 88.81 88 GLN A N 1
ATOM 657 C CA . GLN A 1 88 ? -2.463 -4.859 18.870 1.00 88.81 88 GLN A CA 1
ATOM 658 C C . GLN A 1 88 ? -1.751 -5.242 17.576 1.00 88.81 88 GLN A C 1
ATOM 660 O O . GLN A 1 88 ? -2.328 -5.833 16.668 1.00 88.81 88 GLN A O 1
ATOM 665 N N . ARG A 1 89 ? -0.457 -4.908 17.496 1.00 91.56 89 ARG A N 1
ATOM 666 C CA . ARG A 1 89 ? 0.450 -5.410 16.449 1.00 91.56 89 ARG A CA 1
ATOM 667 C C . ARG A 1 89 ? -0.092 -5.238 15.015 1.00 91.56 89 ARG A C 1
ATOM 669 O O . ARG A 1 89 ? 0.131 -6.091 14.163 1.00 91.56 89 ARG A O 1
ATOM 676 N N . GLY A 1 90 ? -0.791 -4.133 14.734 1.00 93.62 90 GLY A N 1
ATOM 677 C CA . GLY A 1 90 ? -1.315 -3.848 13.391 1.00 93.62 90 GLY A CA 1
ATOM 678 C C . GLY A 1 90 ? -0.223 -3.803 12.322 1.00 93.62 90 GLY A C 1
ATOM 679 O O . GLY A 1 90 ? -0.458 -4.199 11.188 1.00 93.62 90 GLY A O 1
ATOM 680 N N . TRP A 1 91 ? 0.995 -3.423 12.712 1.00 96.75 91 TRP A N 1
ATOM 681 C CA . TRP A 1 91 ? 2.178 -3.464 11.859 1.00 96.75 91 TRP A CA 1
ATOM 682 C C . TRP A 1 91 ? 2.546 -4.887 11.409 1.00 96.75 91 TRP A C 1
ATOM 684 O O . TRP A 1 91 ? 2.929 -5.049 10.262 1.00 96.75 91 TRP A O 1
ATOM 694 N N . LEU A 1 92 ? 2.375 -5.923 12.248 1.00 97.06 92 LEU A N 1
ATOM 695 C CA . LEU A 1 92 ? 2.624 -7.320 11.853 1.00 97.06 92 LEU A CA 1
ATOM 696 C C . LEU A 1 92 ? 1.589 -7.806 10.844 1.00 97.06 92 LEU A C 1
ATOM 698 O O . LEU A 1 92 ? 1.932 -8.485 9.885 1.00 97.06 92 LEU A O 1
ATOM 702 N N . ALA A 1 93 ? 0.320 -7.456 11.061 1.00 95.31 93 ALA A N 1
ATOM 703 C CA . ALA A 1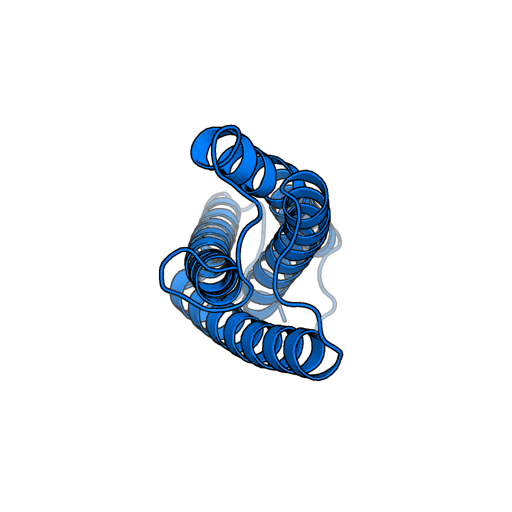 93 ? -0.741 -7.776 10.111 1.00 95.31 93 ALA A CA 1
ATOM 704 C C . ALA A 1 93 ? -0.501 -7.068 8.768 1.00 95.31 93 ALA A C 1
ATOM 706 O O . ALA A 1 93 ? -0.608 -7.684 7.713 1.00 95.31 93 ALA A O 1
ATOM 707 N N . GLY A 1 94 ? -0.104 -5.795 8.827 1.00 97.25 94 GLY A N 1
ATOM 708 C CA . GLY A 1 94 ? 0.335 -5.025 7.672 1.00 97.25 94 GLY A CA 1
ATOM 709 C C . GLY A 1 94 ? 1.527 -5.661 6.961 1.00 97.25 94 GLY A C 1
ATOM 710 O O . GLY A 1 94 ? 1.476 -5.848 5.753 1.00 97.25 94 GLY A O 1
ATOM 711 N N . LEU A 1 95 ? 2.562 -6.063 7.699 1.00 98.00 95 LEU A N 1
ATOM 712 C CA . LEU A 1 95 ? 3.740 -6.728 7.149 1.00 98.00 95 LEU A CA 1
ATOM 713 C C . LEU A 1 95 ? 3.370 -8.042 6.458 1.00 98.00 95 LEU A C 1
ATOM 715 O O . LEU A 1 95 ? 3.792 -8.256 5.331 1.00 98.00 95 LEU A O 1
ATOM 719 N N . ALA A 1 96 ? 2.534 -8.879 7.078 1.00 97.75 96 ALA A N 1
ATOM 720 C CA . ALA A 1 96 ? 2.088 -10.140 6.485 1.00 97.75 96 ALA A CA 1
ATOM 721 C C . ALA A 1 96 ? 1.340 -9.925 5.156 1.00 97.75 96 ALA A C 1
ATOM 723 O O . ALA A 1 96 ? 1.631 -10.592 4.163 1.00 97.75 96 ALA A O 1
ATOM 724 N N . LEU A 1 97 ? 0.420 -8.953 5.112 1.00 97.69 97 LEU A N 1
ATOM 725 C CA . LEU A 1 97 ? -0.274 -8.573 3.877 1.00 97.69 97 LEU A CA 1
ATOM 726 C C . LEU A 1 97 ? 0.698 -8.002 2.835 1.00 97.69 97 LEU A C 1
ATOM 728 O O . LEU A 1 97 ? 0.619 -8.354 1.660 1.00 97.69 97 LEU A O 1
ATOM 732 N N . GLY A 1 98 ? 1.647 -7.172 3.272 1.00 98.00 98 GLY A N 1
ATOM 733 C CA . GLY A 1 98 ? 2.696 -6.605 2.428 1.00 98.00 98 GLY A CA 1
ATOM 734 C C . GLY A 1 98 ? 3.622 -7.664 1.838 1.00 98.00 98 GLY A C 1
ATOM 735 O O . GLY A 1 98 ? 3.984 -7.562 0.671 1.00 98.00 98 GLY A O 1
ATO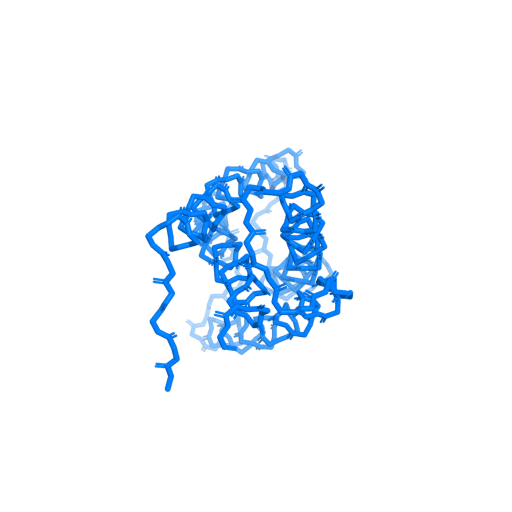M 736 N N . THR A 1 99 ? 3.961 -8.708 2.595 1.00 98.50 99 THR A N 1
ATOM 737 C CA . THR A 1 99 ? 4.724 -9.861 2.104 1.00 98.50 99 THR A CA 1
ATOM 738 C C . THR A 1 99 ? 3.933 -10.626 1.050 1.00 98.50 99 THR A C 1
ATOM 740 O O . THR A 1 99 ? 4.480 -10.934 -0.003 1.00 98.50 99 THR A O 1
ATOM 743 N N . GLY A 1 100 ? 2.638 -10.872 1.277 1.00 98.12 100 GLY A N 1
ATOM 744 C CA . GLY A 1 100 ? 1.772 -11.477 0.260 1.00 98.12 100 GLY A CA 1
ATOM 745 C C . GLY A 1 100 ? 1.739 -10.656 -1.034 1.00 98.12 100 GLY A C 1
ATOM 746 O O . GLY A 1 100 ? 1.952 -11.194 -2.120 1.00 98.12 100 GLY A O 1
ATOM 747 N N . ALA A 1 101 ? 1.558 -9.340 -0.917 1.00 97.94 101 ALA A N 1
ATOM 748 C CA . ALA A 1 101 ? 1.548 -8.425 -2.056 1.00 97.94 101 ALA A CA 1
ATOM 749 C C . ALA A 1 101 ? 2.911 -8.351 -2.774 1.00 97.94 101 ALA A C 1
ATOM 751 O O . ALA A 1 101 ? 2.965 -8.327 -4.005 1.00 97.94 101 ALA A O 1
ATOM 752 N N . ALA A 1 102 ? 4.018 -8.394 -2.026 1.00 97.88 102 ALA A N 1
ATOM 753 C CA . ALA A 1 102 ? 5.368 -8.460 -2.577 1.00 97.88 102 ALA A CA 1
ATOM 754 C C . ALA A 1 102 ? 5.570 -9.733 -3.413 1.00 97.88 102 ALA A C 1
ATOM 756 O O . ALA A 1 102 ? 6.043 -9.641 -4.544 1.00 97.88 102 ALA A O 1
ATOM 757 N N . THR A 1 103 ? 5.146 -10.899 -2.914 1.00 98.00 103 THR A N 1
ATOM 758 C CA . THR A 1 103 ? 5.218 -12.170 -3.655 1.00 98.00 103 THR A CA 1
ATOM 759 C C . THR A 1 103 ? 4.417 -12.114 -4.954 1.00 98.00 103 THR A C 1
ATOM 761 O O . THR A 1 103 ? 4.931 -12.480 -6.011 1.00 98.00 103 THR A O 1
ATOM 764 N N . VAL A 1 104 ? 3.181 -11.601 -4.901 1.00 97.00 104 VAL A N 1
ATOM 765 C CA . VAL A 1 104 ? 2.344 -11.412 -6.099 1.00 97.00 104 VAL A CA 1
ATOM 766 C C . VAL A 1 104 ? 3.021 -10.468 -7.091 1.00 97.00 104 VAL A C 1
ATOM 768 O O . VAL A 1 104 ? 3.025 -10.732 -8.291 1.00 97.00 104 VAL A O 1
ATOM 771 N N . THR A 1 105 ? 3.647 -9.398 -6.601 1.00 95.56 105 THR A N 1
ATOM 772 C CA . THR A 1 105 ? 4.344 -8.443 -7.465 1.00 95.56 105 THR A CA 1
ATOM 773 C C . THR A 1 105 ? 5.566 -9.063 -8.132 1.00 95.56 105 THR A C 1
ATOM 775 O O . THR A 1 105 ? 5.756 -8.874 -9.328 1.00 95.56 105 THR A O 1
ATOM 778 N N . VAL A 1 106 ? 6.371 -9.849 -7.411 1.00 97.12 106 VAL A N 1
ATOM 779 C CA . VAL A 1 106 ? 7.510 -10.572 -8.004 1.00 97.12 106 VAL A CA 1
ATOM 780 C C . VAL A 1 106 ? 7.035 -11.493 -9.131 1.00 97.12 106 VAL A C 1
ATOM 782 O O . VAL A 1 106 ? 7.612 -11.471 -10.216 1.00 97.12 106 VAL A O 1
ATOM 785 N N . ALA A 1 107 ? 5.950 -12.244 -8.914 1.00 96.44 107 ALA A N 1
ATOM 786 C CA . ALA A 1 107 ? 5.367 -13.103 -9.945 1.00 96.44 107 ALA A CA 1
ATOM 787 C C . ALA A 1 107 ? 4.864 -12.299 -11.160 1.00 96.44 107 ALA A C 1
ATOM 789 O O . ALA A 1 107 ? 5.142 -12.664 -12.301 1.00 96.44 107 ALA A O 1
ATOM 790 N N . ALA A 1 108 ? 4.184 -11.171 -10.933 1.00 94.38 108 ALA A N 1
ATOM 791 C CA . ALA A 1 108 ? 3.730 -10.284 -12.004 1.00 94.38 108 ALA A CA 1
ATOM 792 C C . ALA A 1 108 ? 4.897 -9.690 -12.814 1.00 94.38 108 ALA A C 1
ATOM 794 O O . ALA A 1 108 ? 4.837 -9.647 -14.041 1.00 94.38 108 ALA A O 1
ATOM 795 N N . MET A 1 109 ? 5.980 -9.277 -12.153 1.00 94.69 109 MET A N 1
ATOM 796 C CA . MET A 1 109 ? 7.178 -8.756 -12.822 1.00 94.69 109 MET A CA 1
ATOM 797 C C . MET A 1 109 ? 7.903 -9.839 -13.624 1.00 94.69 109 MET A C 1
ATOM 799 O O . MET A 1 109 ? 8.418 -9.561 -14.704 1.00 94.69 109 MET A O 1
ATOM 803 N N . TRP A 1 110 ? 7.893 -11.084 -13.143 1.00 96.06 110 TRP A N 1
ATOM 804 C CA . TRP A 1 110 ? 8.409 -12.224 -13.897 1.00 96.06 110 TRP A CA 1
ATOM 805 C C . TRP A 1 110 ? 7.605 -12.485 -15.177 1.00 96.06 110 TRP A C 1
ATOM 807 O O . TRP A 1 110 ? 8.199 -12.676 -16.236 1.00 96.06 110 TRP A O 1
ATOM 817 N N . LEU A 1 111 ? 6.272 -12.400 -15.114 1.00 94.94 111 LEU A N 1
ATOM 818 C CA . LEU A 1 111 ? 5.403 -12.503 -16.294 1.00 94.94 111 LEU A CA 1
ATOM 819 C C . LEU A 1 111 ? 5.607 -11.347 -17.284 1.00 94.94 111 LEU A C 1
ATOM 821 O O . LEU A 1 111 ? 5.651 -11.573 -18.487 1.00 94.94 111 LEU A O 1
ATOM 825 N N . LEU A 1 112 ? 5.765 -10.111 -16.801 1.00 91.81 112 LEU A N 1
ATOM 826 C CA . LEU A 1 112 ? 6.096 -8.974 -17.671 1.00 91.81 112 LEU A CA 1
ATOM 827 C C . LEU A 1 112 ? 7.433 -9.195 -18.384 1.00 91.81 112 LEU A C 1
ATOM 829 O O . LEU A 1 112 ? 7.558 -8.939 -19.582 1.00 91.81 112 LEU A O 1
ATOM 833 N N . HIS A 1 113 ? 8.420 -9.712 -17.656 1.00 93.38 113 HIS A N 1
ATOM 834 C CA . HIS A 1 113 ? 9.721 -10.016 -18.226 1.00 93.38 113 HIS A CA 1
ATOM 835 C C . HIS A 1 113 ? 9.656 -11.118 -19.289 1.00 93.38 113 HIS A C 1
ATOM 837 O O . HIS A 1 113 ? 10.307 -10.998 -20.326 1.00 93.38 113 HIS A O 1
ATOM 843 N N . SER A 1 114 ? 8.842 -12.159 -19.078 1.00 94.75 114 SER A N 1
ATOM 844 C CA . SER A 1 114 ? 8.725 -13.277 -20.024 1.00 94.75 114 SER A CA 1
ATOM 845 C C . SER A 1 114 ? 8.077 -12.893 -21.358 1.00 94.75 114 SER A C 1
ATOM 847 O O . SER A 1 114 ? 8.365 -13.529 -22.369 1.00 94.75 114 SER A O 1
ATOM 849 N N . ILE A 1 115 ? 7.275 -11.822 -21.396 1.00 95.50 115 ILE A N 1
ATOM 850 C CA . ILE A 1 115 ? 6.705 -11.259 -22.634 1.00 95.50 115 ILE A CA 1
ATOM 851 C C . ILE A 1 115 ? 7.575 -10.152 -23.260 1.00 95.50 115 ILE A C 1
ATOM 853 O O . ILE A 1 115 ? 7.128 -9.447 -24.163 1.00 95.50 115 ILE A O 1
ATOM 857 N N . GLY A 1 116 ? 8.818 -9.986 -22.793 1.00 94.12 116 GLY A N 1
ATOM 858 C CA . GLY A 1 116 ? 9.807 -9.079 -23.383 1.00 94.12 116 GLY A CA 1
ATOM 859 C C . GLY A 1 116 ? 9.831 -7.660 -22.807 1.00 94.12 116 GLY A C 1
ATOM 860 O O . GLY A 1 116 ? 10.601 -6.828 -23.289 1.00 94.12 116 GLY A O 1
ATOM 861 N N . VAL A 1 117 ? 9.048 -7.357 -21.763 1.00 94.00 117 VAL A N 1
ATOM 862 C CA . VAL A 1 117 ? 9.152 -6.063 -21.069 1.00 94.00 117 VAL A CA 1
ATOM 863 C C . VAL A 1 117 ? 10.399 -6.079 -20.189 1.00 94.00 117 VAL A C 1
ATOM 865 O O . VAL A 1 117 ? 10.495 -6.830 -19.221 1.00 94.00 117 VAL A O 1
ATOM 868 N N . THR A 1 118 ? 11.381 -5.244 -20.518 1.00 93.31 118 THR A N 1
ATOM 869 C CA . THR A 1 118 ? 12.657 -5.176 -19.785 1.00 93.31 118 THR A CA 1
ATOM 870 C C . THR A 1 118 ? 12.824 -3.891 -18.989 1.00 93.31 118 THR A C 1
ATOM 872 O O . THR A 1 118 ? 13.543 -3.895 -17.991 1.00 93.31 118 THR A O 1
ATOM 875 N N . THR A 1 119 ? 12.133 -2.814 -19.373 1.00 95.50 119 THR A N 1
ATOM 876 C CA . THR A 1 119 ? 12.150 -1.517 -18.684 1.00 95.50 119 THR A CA 1
ATOM 877 C C . THR A 1 119 ? 10.764 -0.865 -18.688 1.00 95.50 119 THR A C 1
ATOM 879 O O . THR A 1 119 ? 9.926 -1.182 -19.533 1.00 95.50 119 THR A O 1
ATOM 882 N N . LEU A 1 120 ? 10.520 0.063 -17.758 1.00 94.31 120 LEU A N 1
ATOM 883 C CA . LEU A 1 120 ? 9.358 0.957 -17.773 1.00 94.31 120 LEU A CA 1
ATOM 884 C C . LEU A 1 120 ? 9.790 2.423 -17.752 1.00 94.31 120 LEU A C 1
ATOM 886 O O . LEU A 1 120 ? 10.717 2.816 -17.040 1.00 94.31 120 LEU A O 1
ATOM 890 N N . SER A 1 121 ? 9.057 3.250 -18.499 1.00 95.94 121 SER A N 1
ATOM 891 C CA . SER A 1 121 ? 9.160 4.705 -18.378 1.00 95.94 121 SER A CA 1
ATOM 892 C C . SER A 1 121 ? 8.699 5.170 -16.991 1.00 95.94 121 SER A C 1
ATOM 894 O O . SER A 1 121 ? 7.869 4.517 -16.353 1.00 95.94 121 SER A O 1
ATOM 896 N N . LEU A 1 122 ? 9.184 6.331 -16.544 1.00 95.00 122 LEU A N 1
ATOM 897 C CA . LEU A 1 122 ? 8.782 6.908 -15.259 1.00 95.00 122 LEU A CA 1
ATOM 898 C C . LEU A 1 122 ? 7.271 7.155 -15.172 1.00 95.00 122 LEU A C 1
ATOM 900 O O . LEU A 1 122 ? 6.662 6.861 -14.149 1.00 95.00 122 LEU A O 1
ATOM 904 N N . LEU A 1 123 ? 6.650 7.656 -16.245 1.00 95.75 123 LEU A N 1
ATOM 905 C CA . LEU A 1 123 ? 5.208 7.901 -16.258 1.00 95.75 123 LEU A CA 1
ATOM 906 C C . LEU A 1 123 ? 4.426 6.594 -16.080 1.00 95.75 123 LEU A C 1
ATOM 908 O O . LEU A 1 123 ? 3.520 6.527 -15.251 1.00 95.75 123 LEU A O 1
ATOM 912 N N . SER A 1 124 ? 4.804 5.543 -16.814 1.00 94.75 124 SER A N 1
ATOM 913 C CA . SER A 1 124 ? 4.184 4.221 -16.678 1.00 94.75 124 SER A CA 1
ATOM 914 C C . SER A 1 124 ? 4.362 3.673 -15.263 1.00 94.75 124 SER A C 1
ATOM 916 O O . SER A 1 124 ? 3.388 3.236 -14.654 1.00 94.75 124 SER A O 1
ATOM 918 N N . LEU A 1 125 ? 5.581 3.752 -14.715 1.00 93.75 125 LEU A N 1
ATOM 919 C CA . LEU A 1 125 ? 5.880 3.361 -13.339 1.00 93.75 125 LEU A CA 1
ATOM 920 C C . LEU A 1 125 ? 4.970 4.091 -12.344 1.00 93.75 125 LEU A C 1
ATOM 922 O O . LEU A 1 125 ? 4.332 3.441 -11.522 1.00 93.75 125 LEU A O 1
ATOM 926 N N . MET A 1 126 ? 4.878 5.419 -12.435 1.00 97.12 126 MET A N 1
ATOM 927 C CA . MET A 1 126 ? 4.069 6.228 -11.525 1.00 97.12 126 MET A CA 1
ATOM 928 C C . MET A 1 126 ? 2.587 5.861 -11.599 1.00 97.12 126 MET A C 1
ATOM 930 O O . MET A 1 126 ? 1.952 5.733 -10.556 1.00 97.12 126 MET A O 1
ATOM 934 N N . LEU A 1 127 ? 2.034 5.652 -12.797 1.00 97.19 127 LEU A N 1
ATOM 935 C CA . LEU A 1 127 ? 0.631 5.257 -12.965 1.00 97.19 127 LEU A CA 1
ATOM 936 C C . LEU A 1 127 ? 0.353 3.883 -12.348 1.00 97.19 127 LEU A C 1
ATOM 938 O O . LEU A 1 127 ? -0.580 3.742 -11.554 1.00 97.19 127 LEU A O 1
ATOM 942 N N . PHE A 1 128 ? 1.187 2.885 -12.655 1.00 94.94 128 PHE A N 1
ATOM 943 C CA . PHE A 1 128 ? 1.053 1.556 -12.058 1.00 94.94 128 PHE A CA 1
ATOM 944 C C . PHE A 1 128 ? 1.209 1.609 -10.544 1.00 94.94 128 PHE A C 1
ATOM 946 O O . PHE A 1 128 ? 0.411 1.013 -9.819 1.00 94.94 128 PHE A O 1
ATOM 953 N N . LYS A 1 129 ? 2.202 2.354 -10.055 1.00 95.00 129 LYS A N 1
ATOM 954 C CA . LYS A 1 129 ? 2.466 2.468 -8.628 1.00 95.00 129 LYS A CA 1
ATOM 955 C C . LYS A 1 129 ? 1.340 3.184 -7.902 1.00 95.00 129 LYS A C 1
ATOM 957 O O . LYS A 1 129 ? 0.978 2.715 -6.836 1.00 95.00 129 LYS A O 1
ATOM 962 N N . ALA A 1 130 ? 0.748 4.230 -8.479 1.00 97.69 130 ALA A N 1
ATOM 963 C CA . ALA A 1 130 ? -0.396 4.943 -7.910 1.00 97.69 130 ALA A CA 1
ATOM 964 C C . ALA A 1 130 ? -1.592 4.012 -7.672 1.00 97.69 130 ALA A C 1
ATOM 966 O O . ALA A 1 130 ? -2.145 3.958 -6.572 1.00 97.69 130 ALA A O 1
ATOM 967 N N . VAL A 1 131 ? -1.973 3.242 -8.698 1.00 98.06 131 VAL A N 1
ATOM 968 C CA . VAL A 1 131 ? -3.079 2.281 -8.591 1.00 98.06 131 VAL A CA 1
ATOM 969 C C . VAL A 1 131 ? -2.726 1.186 -7.588 1.00 98.06 131 VAL A C 1
ATOM 971 O O . VAL A 1 131 ? -3.511 0.900 -6.686 1.00 98.06 131 VAL A O 1
ATOM 974 N N . TYR A 1 132 ? -1.526 0.614 -7.701 1.00 97.88 132 TYR A N 1
ATOM 975 C CA . TYR A 1 132 ? -1.060 -0.458 -6.828 1.00 97.88 132 TYR A CA 1
ATOM 976 C C . TYR A 1 132 ? -1.025 -0.046 -5.352 1.00 97.88 132 TYR A C 1
ATOM 978 O O . TYR A 1 132 ? -1.635 -0.703 -4.511 1.00 97.88 132 TYR A O 1
ATOM 986 N N . SER A 1 133 ? -0.342 1.054 -5.024 1.00 98.06 133 SER A N 1
ATOM 987 C CA . SER A 1 133 ? -0.199 1.541 -3.652 1.00 98.06 133 SER A CA 1
ATOM 988 C C . SER A 1 133 ? -1.534 2.003 -3.075 1.00 98.06 133 SER A C 1
ATOM 990 O O . SER A 1 133 ? -1.785 1.800 -1.886 1.00 98.06 133 SER A O 1
ATOM 992 N N . GLY A 1 134 ? -2.405 2.588 -3.902 1.00 98.25 134 GLY A N 1
ATOM 993 C CA . GLY A 1 134 ? -3.744 2.992 -3.495 1.00 98.25 134 GLY A CA 1
ATOM 994 C C . GLY A 1 134 ? -4.624 1.801 -3.128 1.00 98.25 134 GLY A C 1
ATOM 995 O O . GLY A 1 134 ? -5.196 1.765 -2.036 1.00 98.25 134 GLY A O 1
ATOM 996 N N . VAL A 1 135 ? -4.681 0.789 -3.997 1.00 98.44 135 VAL A N 1
ATOM 997 C CA . VAL A 1 135 ? -5.428 -0.450 -3.735 1.00 98.44 135 VAL A CA 1
ATOM 998 C C . VAL A 1 135 ? -4.849 -1.181 -2.526 1.00 98.44 135 VAL A C 1
ATOM 1000 O O . VAL A 1 135 ? -5.595 -1.548 -1.619 1.00 98.44 135 VAL A O 1
ATOM 1003 N N . LEU A 1 136 ? -3.526 -1.341 -2.455 1.00 98.44 136 LEU A N 1
ATOM 1004 C CA . LEU A 1 136 ? -2.873 -2.020 -1.338 1.00 98.44 136 LEU A CA 1
ATOM 1005 C C . LEU A 1 136 ? -3.121 -1.292 -0.011 1.00 98.44 136 LEU A C 1
ATOM 1007 O O . LEU A 1 136 ? -3.501 -1.925 0.972 1.00 98.44 136 LEU A O 1
ATOM 1011 N N . GLY A 1 137 ? -2.981 0.036 0.018 1.00 98.44 137 GLY A N 1
ATOM 1012 C CA . GLY A 1 137 ? -3.252 0.846 1.207 1.00 98.44 137 GLY A CA 1
ATOM 1013 C C . GLY A 1 137 ? -4.695 0.711 1.690 1.00 98.44 137 GLY A C 1
ATOM 1014 O O . GLY A 1 137 ? -4.928 0.529 2.887 1.00 98.44 137 GLY A O 1
ATOM 1015 N N . PHE A 1 138 ? -5.658 0.717 0.765 1.00 98.62 138 PHE A N 1
ATOM 1016 C CA . PHE A 1 138 ? -7.063 0.467 1.082 1.00 98.62 138 PHE A CA 1
ATOM 1017 C C . PHE A 1 138 ? -7.269 -0.926 1.688 1.00 98.62 138 PHE A C 1
ATOM 1019 O O . PHE A 1 138 ? -7.842 -1.053 2.773 1.00 98.62 138 PHE A O 1
ATOM 1026 N N . LEU A 1 139 ? -6.780 -1.971 1.010 1.00 98.31 139 LEU A N 1
ATOM 1027 C CA . LEU A 1 139 ? -6.975 -3.361 1.423 1.00 98.31 139 LEU A CA 1
ATOM 1028 C C . LEU A 1 139 ? -6.325 -3.649 2.776 1.00 98.31 139 LEU A C 1
ATOM 1030 O O . LEU A 1 139 ? -6.935 -4.316 3.613 1.00 98.31 139 LEU A O 1
ATOM 1034 N N . VAL A 1 140 ? -5.124 -3.122 3.021 1.00 98.31 140 VAL A N 1
ATOM 1035 C CA . VAL A 1 140 ? -4.418 -3.295 4.295 1.00 98.31 140 VAL A CA 1
ATOM 1036 C C . VAL A 1 140 ? -5.175 -2.608 5.424 1.00 98.31 140 VAL A C 1
ATOM 1038 O O . VAL A 1 140 ? -5.469 -3.253 6.428 1.00 98.31 140 VAL A O 1
ATOM 1041 N N . ALA A 1 141 ? -5.542 -1.333 5.269 1.00 97.94 141 ALA A N 1
ATOM 1042 C CA . ALA A 1 141 ? -6.292 -0.612 6.295 1.00 97.94 141 ALA A CA 1
ATOM 1043 C C . ALA A 1 141 ? -7.632 -1.297 6.597 1.00 97.94 141 ALA A C 1
ATOM 1045 O O . ALA A 1 141 ? -7.953 -1.537 7.763 1.00 97.94 141 ALA A O 1
ATOM 1046 N N . HIS A 1 142 ? -8.378 -1.677 5.555 1.00 97.25 142 HIS A N 1
ATOM 1047 C CA . HIS A 1 142 ? -9.635 -2.403 5.697 1.00 97.25 142 HIS A CA 1
ATOM 1048 C C . HIS A 1 142 ? -9.443 -3.713 6.466 1.00 97.25 142 HIS A C 1
ATOM 1050 O O . HIS A 1 142 ? -10.100 -3.925 7.482 1.00 97.25 142 HIS A O 1
ATOM 1056 N N . SER A 1 143 ? -8.525 -4.568 6.012 1.00 96.25 143 SER A N 1
ATOM 1057 C CA . SER A 1 143 ? -8.313 -5.908 6.573 1.00 96.25 143 SER A CA 1
ATOM 1058 C C . SER A 1 143 ? -7.816 -5.855 8.015 1.00 96.25 143 SER A C 1
ATOM 1060 O O . SER A 1 143 ? -8.280 -6.617 8.863 1.00 96.25 143 SER A O 1
ATOM 1062 N N . VAL A 1 144 ? -6.903 -4.925 8.319 1.00 95.44 144 VAL A N 1
ATOM 1063 C CA . VAL A 1 144 ? -6.362 -4.756 9.672 1.00 95.44 144 VAL A CA 1
ATOM 1064 C C . VAL A 1 144 ? -7.447 -4.309 10.641 1.00 95.44 144 VAL A C 1
ATOM 1066 O O . VAL A 1 144 ? -7.526 -4.873 11.726 1.00 95.44 144 VAL A O 1
ATOM 1069 N N . ILE A 1 145 ? -8.292 -3.339 10.272 1.00 94.38 145 ILE A N 1
ATOM 1070 C CA . ILE A 1 145 ? -9.391 -2.878 11.136 1.00 94.38 145 ILE A CA 1
ATOM 1071 C C . ILE A 1 145 ? -10.446 -3.978 11.260 1.00 94.38 145 ILE A C 1
ATOM 1073 O O . ILE A 1 145 ? -10.826 -4.321 12.376 1.00 94.38 145 ILE A O 1
ATOM 1077 N N . ALA A 1 146 ? -10.867 -4.564 10.132 1.00 92.38 146 ALA A N 1
ATOM 1078 C CA . ALA A 1 146 ? -11.913 -5.582 10.060 1.00 92.38 146 ALA A CA 1
ATOM 1079 C C . ALA A 1 146 ? -11.643 -6.779 10.977 1.00 92.38 146 ALA A C 1
ATOM 1081 O O . ALA A 1 146 ? -12.587 -7.259 11.595 1.00 92.38 146 ALA A O 1
ATOM 1082 N N . ARG A 1 147 ? -10.377 -7.202 11.114 1.00 91.12 147 ARG A N 1
ATOM 1083 C CA . ARG A 1 147 ? -9.956 -8.314 11.984 1.00 91.12 147 ARG A CA 1
ATOM 1084 C C . ARG A 1 147 ? -10.325 -8.128 13.460 1.00 91.12 147 ARG A C 1
ATOM 1086 O O . ARG A 1 147 ? -10.464 -9.110 14.172 1.00 91.12 147 ARG A O 1
ATOM 1093 N N . TRP A 1 148 ? -10.439 -6.888 13.931 1.00 87.31 148 TRP A N 1
ATOM 1094 C CA . TRP A 1 148 ? -10.713 -6.577 15.341 1.00 87.31 148 TRP A CA 1
ATOM 1095 C C . TRP A 1 148 ? -12.190 -6.290 15.625 1.00 87.31 148 TRP A C 1
ATOM 1097 O O . TRP A 1 148 ? -12.539 -5.927 16.742 1.00 87.31 148 TRP A O 1
ATOM 1107 N N . VAL A 1 149 ? -13.047 -6.375 14.607 1.00 82.31 149 VAL A N 1
ATOM 1108 C CA . VAL A 1 149 ? -14.470 -5.982 14.666 1.00 82.31 149 VAL A CA 1
ATOM 1109 C C . VAL A 1 149 ? -15.377 -6.972 13.927 1.00 82.31 149 VAL A C 1
ATOM 1111 O O . VAL A 1 149 ? -16.533 -6.663 13.631 1.00 82.31 149 VAL A O 1
ATOM 1114 N N . SER A 1 150 ? -14.825 -8.117 13.531 1.00 66.81 150 SER A N 1
ATOM 1115 C CA . SER A 1 150 ? -15.522 -9.291 12.991 1.00 66.81 150 SER A CA 1
ATOM 1116 C C . SER A 1 150 ? -15.768 -10.313 14.086 1.00 66.81 150 SER A C 1
ATOM 1118 O O . SER A 1 150 ? -14.819 -10.512 14.874 1.00 66.81 150 SER A O 1
#

Foldseek 3Di:
DPDFDPLLVVVLQVLLQVQLQCQLPVLLVVLCVVDVPPDFAFLDDCSHPLVSLLCLLQVSLLVLQVVLLVVVLVCVVVVNDDWPDRQPNRSVLSNVLSNVRSVVVVVVSVVCVVVPRTGHDSVRSSNVSSNSRSNSSSVSSNVSSVVRRD

pLDDT: mean 93.96, std 6.92, range [49.09, 98.62]

Organism: NCBI:txid216929

Radius of gyration: 17.26 Å; chains: 1; bounding box: 43×26×48 Å